Protein AF-A0AAE0DHR4-F1 (afdb_monomer_lite)

Radius of gyration: 23.08 Å; chains: 1; bounding box: 37×79×40 Å

Sequence (115 aa):
MVRTHPITGWKAVWGFGFHVRHIDDVTEAESQELLSKITRLVSDNHDLQVRLRWNNSGDMDLVDGRGTRMGLRTISMAGKAFLDPNSKSRLQSKLAKEVKANGETNGVNGVKGHA

Foldseek 3Di:
DWFQDPPQLAIDDDDADPPDQADPPDDNVVRVVVNVVVVCVQVVDPVNDDDDDQDDPVRFDPDDPPDDGDDDDDDDDDDDTDDDPPRYHPVRVVVVVVVVVVVVVVVPPPDDDDD

pLDDT: mean 80.52, std 15.56, range [40.16, 96.69]

Secondary structure (DSSP, 8-state):
-EEE-TTT-BEEE-S-GGG----TTS-HHHHHHHHHHHHHHHHS-GGG-------STTS----STTSPP---------PPP---TTPBPHHHHHHHHHHHHHHHHHHSSS-----

Organism: NCBI:txid209136

InterPro domains:
  IPR042098 Glutarate 2-hydroxylase superfamily [G3DSA:3.60.130.10] (1-102)
  IPR051323 Alpha-ketoglutarate-dependent sulfate ester dioxygenase-like [PTHR30468] (1-69)

Structure (mmCIF, N/CA/C/O backbone):
data_AF-A0AAE0DHR4-F1
#
_entry.id   AF-A0AAE0DHR4-F1
#
loop_
_atom_site.group_PDB
_atom_site.id
_atom_site.type_symbol
_atom_site.label_atom_id
_atom_site.label_alt_id
_atom_site.label_comp_id
_atom_site.label_asym_id
_atom_site.label_entity_id
_atom_site.label_seq_id
_atom_site.pdbx_PDB_ins_code
_atom_site.Cartn_x
_atom_site.Cartn_y
_atom_site.Cartn_z
_atom_site.occupancy
_atom_site.B_iso_or_equiv
_atom_site.auth_seq_id
_atom_site.auth_comp_id
_atom_site.auth_asym_id
_atom_site.auth_atom_id
_atom_site.pdbx_PDB_model_num
ATOM 1 N N . MET A 1 1 ? -3.346 -0.678 9.538 1.00 85.62 1 MET A N 1
ATOM 2 C CA . MET A 1 1 ? -4.004 -0.737 8.211 1.00 85.62 1 MET A CA 1
ATOM 3 C C . MET A 1 1 ? -3.599 0.367 7.228 1.00 85.62 1 MET A C 1
ATOM 5 O O . MET A 1 1 ? -3.517 0.087 6.037 1.00 85.62 1 MET A O 1
ATOM 9 N N . VAL A 1 2 ? -3.359 1.617 7.646 1.00 91.50 2 VAL A N 1
ATOM 10 C CA . VAL A 1 2 ? -2.972 2.716 6.731 1.00 91.50 2 VAL A CA 1
ATOM 11 C C . VAL A 1 2 ? -1.764 3.457 7.295 1.00 91.50 2 VAL A C 1
ATOM 13 O O . VAL A 1 2 ? -1.691 3.660 8.504 1.00 91.50 2 VAL A O 1
ATOM 16 N N . ARG A 1 3 ? -0.831 3.871 6.429 1.00 93.31 3 ARG A N 1
ATOM 17 C CA . ARG A 1 3 ? 0.289 4.757 6.784 1.00 93.31 3 ARG A CA 1
ATOM 18 C C . ARG A 1 3 ? 0.303 6.020 5.932 1.00 93.31 3 ARG A C 1
ATOM 20 O O . ARG A 1 3 ? -0.147 5.999 4.786 1.00 93.31 3 ARG A O 1
ATOM 27 N N . THR A 1 4 ? 0.907 7.076 6.455 1.00 94.44 4 THR A N 1
ATOM 28 C CA . THR A 1 4 ? 1.266 8.273 5.694 1.00 94.44 4 THR A CA 1
ATOM 29 C C . THR A 1 4 ? 2.666 8.105 5.109 1.00 94.44 4 THR A C 1
ATOM 31 O O . THR A 1 4 ? 3.611 7.743 5.809 1.00 94.44 4 THR A O 1
ATOM 34 N N . HIS A 1 5 ? 2.821 8.360 3.812 1.00 91.94 5 HIS A N 1
ATOM 35 C CA . HIS A 1 5 ? 4.136 8.422 3.187 1.00 91.94 5 HIS A CA 1
ATOM 36 C C . HIS A 1 5 ? 4.864 9.701 3.647 1.00 91.94 5 HIS A C 1
ATOM 38 O O . HIS A 1 5 ? 4.321 10.788 3.453 1.00 91.94 5 HIS A O 1
ATOM 44 N N . PRO A 1 6 ? 6.094 9.619 4.191 1.00 89.50 6 PRO A N 1
ATOM 45 C CA . PRO A 1 6 ? 6.740 10.747 4.874 1.00 89.50 6 PRO A CA 1
ATOM 46 C C . PRO A 1 6 ? 7.033 11.943 3.960 1.00 89.50 6 PRO A C 1
ATOM 48 O O . PRO A 1 6 ? 6.969 13.078 4.407 1.00 89.50 6 PRO A O 1
ATOM 51 N N . ILE A 1 7 ? 7.332 11.695 2.679 1.00 88.06 7 ILE A N 1
ATOM 52 C CA . ILE A 1 7 ? 7.674 12.760 1.719 1.00 88.06 7 ILE A CA 1
ATOM 53 C C . ILE A 1 7 ? 6.425 13.316 1.021 1.00 88.06 7 ILE A C 1
ATOM 55 O O . ILE A 1 7 ? 6.185 14.516 1.026 1.00 88.06 7 ILE A O 1
ATOM 59 N N . THR A 1 8 ? 5.608 12.455 0.406 1.00 88.31 8 THR A N 1
ATOM 60 C CA . THR A 1 8 ? 4.429 12.895 -0.359 1.00 88.31 8 THR A CA 1
ATOM 61 C C . THR A 1 8 ? 3.218 13.246 0.506 1.00 88.31 8 THR A C 1
ATOM 63 O O . THR A 1 8 ? 2.275 13.855 0.005 1.00 88.31 8 THR A O 1
ATOM 66 N N . GLY A 1 9 ? 3.195 12.832 1.776 1.00 89.75 9 GLY A N 1
ATOM 67 C CA . GLY A 1 9 ? 2.046 13.011 2.666 1.00 89.75 9 GLY A CA 1
ATOM 68 C C . GLY A 1 9 ? 0.816 12.191 2.264 1.00 89.75 9 GLY A C 1
ATOM 69 O O . GLY A 1 9 ? -0.287 12.459 2.742 1.00 89.75 9 GLY A O 1
ATOM 70 N N . TRP A 1 10 ? 0.966 11.216 1.361 1.00 93.44 10 TRP A N 1
ATOM 71 C CA . TRP A 1 10 ? -0.154 10.414 0.872 1.00 93.44 10 TRP A CA 1
ATOM 72 C C . TRP A 1 10 ? -0.454 9.230 1.776 1.00 93.44 10 TRP A C 1
ATOM 74 O O . TRP A 1 10 ? 0.459 8.556 2.257 1.00 93.44 10 TRP A O 1
ATOM 84 N N . LYS A 1 11 ? -1.744 8.928 1.931 1.00 94.31 11 LYS A N 1
ATOM 85 C CA . LYS A 1 11 ? -2.189 7.674 2.541 1.00 94.31 11 LYS A CA 1
ATOM 86 C C . LYS A 1 11 ? -1.829 6.494 1.633 1.00 94.31 11 LYS A C 1
ATOM 88 O O . LYS A 1 11 ? -2.105 6.515 0.433 1.00 94.31 11 LYS A O 1
ATOM 93 N N . ALA A 1 12 ? -1.256 5.455 2.226 1.00 90.75 12 ALA A N 1
ATOM 94 C CA . ALA A 1 12 ? -0.970 4.179 1.588 1.00 90.75 12 ALA A CA 1
ATOM 95 C C . ALA A 1 12 ? -1.475 3.033 2.470 1.00 90.75 12 ALA A C 1
ATOM 97 O O . ALA A 1 12 ? -1.340 3.084 3.696 1.00 90.75 12 ALA A O 1
ATOM 98 N N . VAL A 1 13 ? -2.031 1.992 1.846 1.00 90.31 13 VAL A N 1
ATOM 99 C CA . VAL A 1 13 ? -2.410 0.762 2.554 1.00 90.31 13 VAL A CA 1
ATOM 100 C C . VAL A 1 13 ? -1.148 0.144 3.157 1.00 90.31 13 VAL A C 1
ATOM 102 O O . VAL A 1 13 ? -0.114 0.039 2.494 1.00 90.31 13 VAL A O 1
ATOM 105 N N . TRP A 1 14 ? -1.215 -0.211 4.437 1.00 87.12 14 TRP A N 1
ATOM 106 C CA . TRP A 1 14 ? -0.092 -0.716 5.213 1.00 87.12 14 TRP A CA 1
ATOM 107 C C . TRP A 1 14 ? -0.519 -1.901 6.069 1.00 87.12 14 TRP A C 1
ATOM 109 O O . TRP A 1 14 ? -1.393 -1.773 6.929 1.00 87.12 14 TRP A O 1
ATOM 119 N N . GLY A 1 15 ? 0.148 -3.030 5.837 1.00 78.75 15 GLY A N 1
ATOM 120 C CA . GLY A 1 15 ? -0.169 -4.295 6.482 1.00 78.75 15 GLY A CA 1
ATOM 121 C C . GLY A 1 15 ? -1.293 -5.028 5.752 1.00 78.75 15 GLY A C 1
ATOM 122 O O . GLY A 1 15 ? -2.462 -4.855 6.071 1.00 78.75 15 GLY A O 1
ATOM 123 N N . PHE A 1 16 ? -0.919 -5.845 4.772 1.00 80.75 16 PHE A N 1
ATOM 124 C CA . PHE A 1 16 ? -1.788 -6.802 4.085 1.00 80.75 16 PHE A CA 1
ATOM 125 C C . PHE A 1 16 ? -0.934 -7.986 3.602 1.00 80.75 16 PHE A C 1
ATOM 127 O O . PHE A 1 16 ? 0.296 -7.876 3.534 1.00 80.75 16 PHE A O 1
ATOM 134 N N . GLY A 1 17 ? -1.566 -9.119 3.295 1.00 78.94 17 GLY A N 1
ATOM 135 C CA . GLY A 1 17 ? -0.871 -10.363 2.952 1.00 78.94 17 GLY A CA 1
ATOM 136 C C . GLY A 1 17 ? -0.244 -11.064 4.165 1.00 78.94 17 GLY A C 1
ATOM 137 O O . GLY A 1 17 ? -0.726 -10.946 5.287 1.00 78.94 17 GLY A O 1
ATOM 138 N N . PHE A 1 18 ? 0.855 -11.789 3.944 1.00 79.19 18 PHE A N 1
ATOM 139 C CA . PHE A 1 18 ? 1.412 -12.763 4.899 1.00 79.19 18 PHE A CA 1
ATOM 140 C C . PHE A 1 18 ? 1.941 -12.199 6.229 1.00 79.19 18 PHE A C 1
ATOM 142 O O . PHE A 1 18 ? 2.183 -12.961 7.162 1.00 79.19 18 PHE A O 1
ATOM 149 N N . HIS A 1 19 ? 2.172 -10.890 6.329 1.00 85.12 19 HIS A N 1
ATOM 150 C CA . HIS A 1 19 ? 2.807 -10.288 7.507 1.00 85.12 19 HIS A CA 1
ATOM 151 C C . HIS A 1 19 ? 1.819 -9.838 8.592 1.00 85.12 19 HIS A C 1
ATOM 153 O O . HIS A 1 19 ? 2.257 -9.489 9.687 1.00 85.12 19 HIS A O 1
ATOM 159 N N . VAL A 1 20 ? 0.512 -9.825 8.311 1.00 88.88 20 VAL A N 1
ATOM 160 C CA . VAL A 1 20 ? -0.520 -9.367 9.254 1.00 88.88 20 VAL A CA 1
ATOM 161 C C . VAL A 1 20 ? -1.364 -10.545 9.711 1.00 88.88 20 VAL A C 1
ATOM 163 O O . VAL A 1 20 ? -1.813 -11.334 8.888 1.00 88.88 20 VAL A O 1
ATOM 166 N N . ARG A 1 21 ? -1.564 -10.657 11.028 1.00 88.81 21 ARG A N 1
ATOM 167 C CA . ARG A 1 21 ? -2.361 -11.731 11.640 1.00 88.81 21 ARG A CA 1
ATOM 168 C C . ARG A 1 21 ? -3.775 -11.294 12.000 1.00 88.81 21 ARG A C 1
ATOM 170 O O . ARG A 1 21 ? -4.693 -12.069 11.808 1.00 88.81 21 ARG A O 1
ATOM 177 N N . HIS A 1 22 ? -3.924 -10.078 12.514 1.00 91.62 22 HIS A N 1
ATOM 178 C CA . HIS A 1 22 ? -5.184 -9.578 13.046 1.00 91.62 22 HIS A CA 1
ATOM 179 C C . HIS A 1 22 ? -5.275 -8.060 12.845 1.00 91.62 22 HIS A C 1
ATOM 181 O O . HIS A 1 22 ? -4.252 -7.384 12.698 1.00 91.62 22 HIS A O 1
ATOM 187 N N . ILE A 1 23 ? -6.500 -7.544 12.813 1.00 92.19 23 ILE A N 1
ATOM 188 C CA . ILE A 1 23 ? -6.830 -6.121 12.743 1.00 92.19 23 ILE A CA 1
ATOM 189 C C . ILE A 1 23 ? -7.432 -5.767 14.092 1.00 92.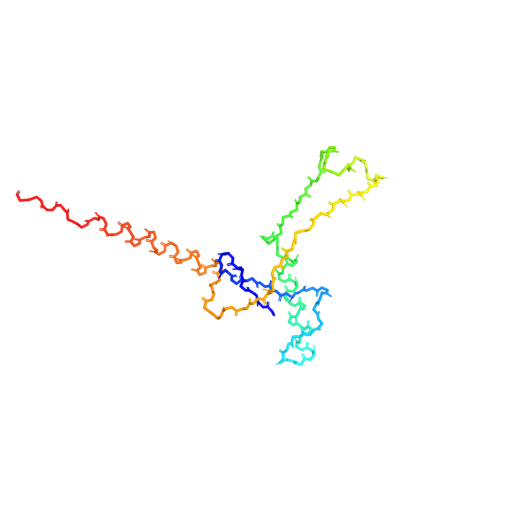19 23 ILE A C 1
ATOM 191 O O . ILE A 1 23 ? -8.356 -6.439 14.524 1.00 92.19 23 ILE A O 1
ATOM 195 N N . ASP A 1 24 ? -6.914 -4.726 14.731 1.00 92.12 24 ASP A N 1
ATOM 196 C CA . ASP A 1 24 ? -7.410 -4.296 16.035 1.00 92.12 24 ASP A CA 1
ATOM 197 C C . ASP A 1 24 ? -8.897 -3.894 15.969 1.00 92.12 24 ASP A C 1
ATOM 199 O O . ASP A 1 24 ? -9.386 -3.433 14.934 1.00 92.12 24 ASP A O 1
ATOM 203 N N . ASP A 1 25 ? -9.597 -4.056 17.093 1.00 94.06 25 ASP A N 1
ATOM 204 C CA . ASP A 1 25 ? -10.998 -3.656 17.299 1.00 94.06 25 ASP A CA 1
ATOM 205 C C . ASP A 1 25 ? -12.046 -4.374 16.425 1.00 94.06 25 ASP A C 1
ATOM 207 O O . ASP A 1 25 ? -13.170 -3.892 16.277 1.00 94.06 25 ASP A O 1
ATOM 211 N N . VAL A 1 26 ? -11.719 -5.546 15.874 1.00 94.31 26 VAL A N 1
ATOM 212 C CA . VAL A 1 26 ? -12.677 -6.415 15.169 1.00 94.31 26 VAL A CA 1
ATOM 213 C C . VAL A 1 26 ? -12.572 -7.859 15.644 1.00 94.31 26 VAL A C 1
ATOM 215 O O . VAL A 1 26 ? -11.582 -8.271 16.249 1.00 94.31 26 VAL A O 1
ATOM 218 N N . THR A 1 27 ? -13.602 -8.660 15.379 1.00 96.69 27 THR A N 1
ATOM 219 C CA . THR A 1 27 ? -13.528 -10.095 15.667 1.00 96.69 27 THR A CA 1
ATOM 220 C C . THR A 1 27 ? -12.521 -10.786 14.747 1.00 96.69 27 THR A C 1
ATOM 222 O O . THR A 1 27 ? -12.200 -10.307 13.660 1.00 96.69 27 THR A O 1
ATOM 225 N N . GLU A 1 28 ? -12.031 -11.957 15.155 1.00 94.62 28 GLU A N 1
ATOM 226 C CA . GLU A 1 28 ? -11.107 -12.749 14.333 1.00 94.62 28 GLU A CA 1
ATOM 227 C C . GLU A 1 28 ? 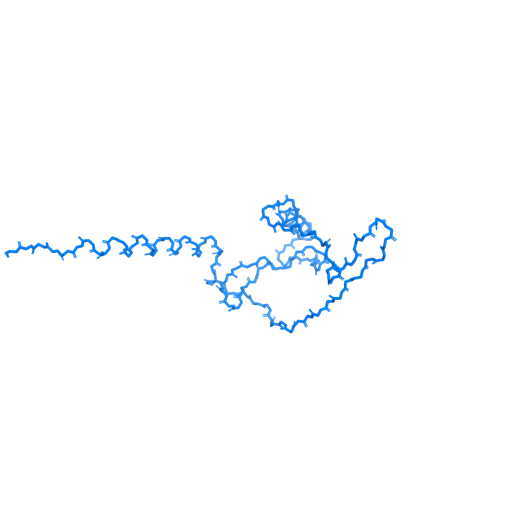-11.711 -13.100 12.963 1.00 94.62 28 GLU A C 1
ATOM 229 O O . GLU A 1 28 ? -11.033 -13.008 11.941 1.00 94.62 28 GLU A O 1
ATOM 234 N N . ALA A 1 29 ? -13.006 -13.433 12.925 1.00 95.44 29 ALA A N 1
ATOM 235 C CA . ALA A 1 29 ? -13.708 -13.750 11.684 1.00 95.44 29 ALA A CA 1
ATOM 236 C C . ALA A 1 29 ? -13.771 -12.541 10.733 1.00 95.44 29 ALA A C 1
ATOM 238 O O . ALA A 1 29 ? -13.416 -12.655 9.559 1.00 95.44 29 ALA A O 1
ATOM 239 N N . GLU A 1 30 ? -14.155 -11.368 11.247 1.00 95.31 30 GLU A N 1
ATOM 240 C CA . GLU A 1 30 ? -14.192 -10.126 10.464 1.00 95.31 30 GLU A CA 1
ATOM 241 C C . GLU A 1 30 ? -12.793 -9.714 10.003 1.00 95.31 30 GLU A C 1
ATOM 243 O O . GLU A 1 30 ? -12.607 -9.291 8.862 1.00 95.31 30 GLU A O 1
ATOM 248 N N . SER A 1 31 ? -11.790 -9.871 10.869 1.00 94.25 31 SER A N 1
ATOM 249 C CA . SER A 1 31 ? -10.402 -9.571 10.542 1.00 94.25 31 SER A CA 1
ATOM 250 C C . SER A 1 31 ? -9.923 -10.381 9.338 1.00 94.25 31 SER A C 1
ATOM 252 O O . SER A 1 31 ? -9.388 -9.815 8.380 1.00 94.25 31 SER A O 1
ATOM 254 N N . GLN A 1 32 ? -10.174 -11.691 9.343 1.00 93.62 32 GLN A N 1
ATOM 255 C CA . GLN A 1 32 ? -9.803 -12.578 8.243 1.00 93.62 32 GLN A CA 1
ATOM 256 C C . GLN A 1 32 ? -10.524 -12.212 6.942 1.00 93.62 32 GLN A C 1
ATOM 258 O O . GLN A 1 32 ? -9.892 -12.167 5.881 1.00 93.62 32 GLN A O 1
ATOM 263 N N . GLU A 1 33 ? -11.819 -11.893 7.009 1.00 94.50 33 GLU A N 1
ATOM 264 C CA . GLU A 1 33 ? -12.585 -11.470 5.836 1.00 94.50 33 GLU A CA 1
ATOM 265 C C . GLU A 1 33 ? -12.037 -10.161 5.245 1.00 94.50 33 GLU A C 1
ATOM 267 O O . GLU A 1 33 ? -11.795 -10.063 4.037 1.00 94.50 33 GLU A O 1
ATOM 272 N N . LEU A 1 34 ? -11.766 -9.166 6.093 1.00 93.44 34 LEU A N 1
ATOM 273 C CA . LEU A 1 34 ? -11.215 -7.876 5.682 1.00 93.44 34 LEU A CA 1
ATOM 274 C C . LEU A 1 34 ? -9.815 -8.021 5.074 1.00 93.44 34 LEU A C 1
ATOM 276 O O . LEU A 1 34 ? -9.543 -7.452 4.013 1.00 93.44 34 LEU A O 1
ATOM 280 N N . LEU A 1 35 ? -8.931 -8.800 5.703 1.00 92.94 35 LEU A N 1
ATOM 281 C CA . LEU A 1 35 ? -7.580 -9.056 5.196 1.00 92.94 35 LEU A CA 1
ATOM 282 C C . LEU A 1 35 ? -7.609 -9.789 3.851 1.00 92.94 35 LEU A C 1
ATOM 284 O O . LEU A 1 35 ? -6.871 -9.414 2.931 1.00 92.94 35 LEU A O 1
ATOM 288 N N . SER A 1 36 ? -8.487 -10.784 3.706 1.00 92.62 36 SER A N 1
ATOM 289 C CA . SER A 1 36 ? -8.707 -11.499 2.446 1.00 92.62 36 SER A CA 1
ATOM 290 C C . SER A 1 36 ? -9.182 -10.544 1.348 1.00 92.62 36 SER A C 1
ATOM 292 O O . SER A 1 36 ? -8.587 -10.473 0.269 1.00 92.62 36 SER A O 1
ATOM 294 N N . LYS A 1 37 ? -10.185 -9.712 1.648 1.00 92.69 37 LYS A N 1
ATOM 295 C CA . LYS A 1 37 ? -10.739 -8.733 0.707 1.00 92.69 37 LYS A CA 1
ATOM 296 C C . LYS A 1 37 ? -9.704 -7.704 0.256 1.00 92.69 37 LYS A C 1
ATOM 298 O O . LYS A 1 37 ? -9.600 -7.429 -0.937 1.00 92.69 37 LYS A O 1
ATOM 303 N N . ILE A 1 38 ? -8.912 -7.154 1.177 1.00 91.94 38 ILE A N 1
ATOM 304 C CA . ILE A 1 38 ? -7.852 -6.187 0.850 1.00 91.94 38 ILE A CA 1
ATOM 305 C C . ILE A 1 38 ? -6.772 -6.838 -0.013 1.00 91.94 38 ILE A C 1
ATOM 307 O O . ILE A 1 38 ? -6.344 -6.246 -1.002 1.00 91.94 38 ILE A O 1
ATOM 311 N N . THR A 1 39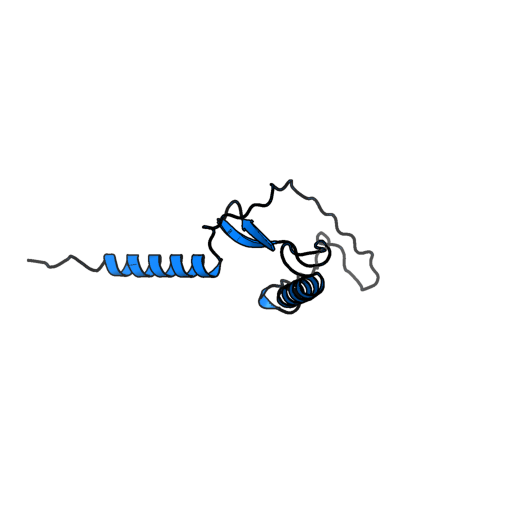 ? -6.359 -8.059 0.330 1.00 91.50 39 THR A N 1
ATOM 312 C CA . THR A 1 39 ? -5.360 -8.803 -0.448 1.00 91.50 39 THR A CA 1
ATOM 313 C C . THR A 1 39 ? -5.854 -9.013 -1.875 1.00 91.50 39 THR A C 1
ATOM 315 O O . THR A 1 39 ? -5.149 -8.677 -2.823 1.00 91.50 39 THR A O 1
ATOM 318 N N . ARG A 1 40 ? -7.107 -9.445 -2.034 1.00 92.44 40 ARG A N 1
ATOM 319 C CA . ARG A 1 40 ? -7.733 -9.634 -3.342 1.00 92.44 40 ARG A CA 1
ATOM 320 C C . ARG A 1 40 ? -7.800 -8.345 -4.162 1.00 92.44 40 ARG A C 1
ATOM 322 O O . ARG A 1 40 ? -7.464 -8.354 -5.338 1.00 92.44 40 ARG A O 1
ATOM 329 N N . LEU A 1 41 ? -8.160 -7.217 -3.547 1.00 91.75 41 LEU A N 1
ATOM 330 C CA . LEU A 1 41 ? -8.207 -5.919 -4.236 1.00 91.75 41 LEU A CA 1
ATOM 331 C C . LEU A 1 41 ? -6.847 -5.481 -4.800 1.00 91.75 41 LEU A C 1
ATOM 333 O O . LEU A 1 41 ? -6.808 -4.775 -5.805 1.00 91.75 41 LEU A O 1
ATOM 337 N N . VAL A 1 42 ? -5.741 -5.872 -4.162 1.00 89.75 42 VAL A N 1
ATOM 338 C CA . VAL A 1 42 ? -4.385 -5.557 -4.636 1.00 89.75 42 VAL A CA 1
ATOM 339 C C . VAL A 1 42 ? -3.899 -6.588 -5.661 1.00 89.75 42 VAL A C 1
ATOM 341 O O . VAL A 1 42 ? -3.305 -6.221 -6.674 1.00 89.75 42 VAL A O 1
ATOM 344 N N . SER A 1 43 ? -4.155 -7.872 -5.410 1.00 90.00 43 SER A N 1
ATOM 345 C CA . SER A 1 43 ? -3.656 -8.992 -6.216 1.00 90.00 43 SER A CA 1
ATOM 346 C C . SER A 1 43 ? -4.446 -9.254 -7.500 1.00 90.00 43 SER A C 1
ATOM 348 O O . SER A 1 43 ? -3.854 -9.704 -8.476 1.00 90.00 43 SER A O 1
ATOM 350 N N . ASP A 1 44 ? -5.743 -8.954 -7.539 1.00 92.50 44 ASP A N 1
ATOM 351 C CA . ASP A 1 44 ? -6.572 -9.192 -8.731 1.00 92.50 44 ASP A CA 1
ATOM 352 C C . ASP A 1 44 ? -6.625 -7.956 -9.643 1.00 92.50 44 ASP A C 1
ATOM 354 O O . ASP A 1 44 ? -7.051 -8.033 -10.793 1.00 92.50 44 ASP A O 1
ATOM 358 N N . ASN A 1 45 ? -6.195 -6.792 -9.147 1.00 92.06 45 ASN A N 1
ATOM 359 C CA . ASN A 1 45 ? -6.243 -5.557 -9.914 1.00 92.06 45 ASN A CA 1
ATOM 360 C C . ASN A 1 45 ? -4.978 -5.374 -10.767 1.00 92.06 45 ASN A C 1
ATOM 362 O O . ASN A 1 45 ? -3.902 -5.043 -10.259 1.00 92.06 45 ASN A O 1
ATOM 366 N N . HIS A 1 46 ? -5.133 -5.533 -12.081 1.00 90.50 46 HIS A N 1
ATOM 367 C CA . HIS A 1 46 ? -4.053 -5.372 -13.054 1.00 90.50 46 HIS A CA 1
ATOM 368 C C . HIS A 1 46 ? -3.513 -3.938 -13.151 1.00 90.50 46 HIS A C 1
ATOM 370 O O . HIS A 1 46 ? -2.333 -3.768 -13.445 1.00 90.50 46 HIS A O 1
ATOM 376 N N . ASP A 1 47 ? -4.309 -2.917 -12.821 1.00 91.38 47 ASP A N 1
ATOM 377 C CA . ASP A 1 47 ? -3.863 -1.515 -12.852 1.00 91.38 47 ASP A CA 1
ATOM 378 C C . ASP A 1 47 ? -2.871 -1.188 -11.725 1.00 91.38 47 ASP A C 1
ATOM 380 O O . ASP A 1 47 ? -2.167 -0.175 -11.765 1.00 91.38 47 ASP A O 1
ATOM 384 N N . LEU A 1 48 ? -2.827 -2.024 -10.682 1.00 89.44 48 LEU A N 1
ATOM 385 C CA . LEU A 1 48 ? -1.926 -1.863 -9.541 1.00 89.44 48 LEU A CA 1
ATOM 386 C C . LEU A 1 48 ? -0.606 -2.622 -9.714 1.00 89.44 48 LEU A C 1
ATOM 388 O O . LEU A 1 48 ? 0.286 -2.478 -8.875 1.00 89.44 48 LEU A O 1
ATOM 392 N N . GLN A 1 49 ? -0.466 -3.417 -10.777 1.00 90.31 49 GLN A N 1
ATOM 393 C CA . GLN A 1 49 ? 0.668 -4.312 -10.978 1.00 90.31 49 GLN A CA 1
ATOM 394 C C . GLN A 1 49 ? 1.500 -3.918 -12.190 1.00 90.31 49 GLN A C 1
ATOM 396 O O . GLN A 1 49 ? 0.990 -3.566 -13.248 1.00 90.31 49 GLN A O 1
ATOM 401 N N . VAL A 1 50 ? 2.815 -4.054 -12.045 1.00 90.25 50 VAL A N 1
ATOM 402 C CA . VAL A 1 50 ? 3.761 -3.955 -13.157 1.00 90.25 50 VAL A CA 1
ATOM 403 C C . VAL A 1 50 ? 4.483 -5.288 -13.265 1.00 90.25 50 VAL A C 1
ATOM 405 O O . VAL A 1 50 ? 5.119 -5.737 -12.311 1.00 90.25 50 VAL A O 1
ATOM 408 N N . ARG A 1 51 ? 4.391 -5.928 -14.434 1.00 88.69 51 ARG A N 1
ATOM 409 C CA . ARG A 1 51 ? 5.088 -7.183 -14.725 1.00 88.69 51 ARG A CA 1
ATOM 410 C C . ARG A 1 51 ? 6.321 -6.899 -15.571 1.00 88.69 51 ARG A C 1
ATOM 412 O O . ARG A 1 51 ? 6.214 -6.634 -16.764 1.00 88.69 51 ARG A O 1
ATOM 419 N N . LEU A 1 52 ? 7.489 -6.979 -14.945 1.00 85.19 52 LEU A N 1
ATOM 420 C CA . LEU A 1 52 ? 8.775 -6.787 -15.612 1.00 85.19 52 LEU A CA 1
ATOM 421 C C . LEU A 1 52 ? 9.297 -8.116 -16.166 1.00 85.19 52 LEU A C 1
ATOM 423 O O . LEU A 1 52 ? 9.239 -9.149 -15.494 1.00 85.19 52 LEU A O 1
ATOM 427 N N . ARG A 1 53 ? 9.811 -8.079 -17.399 1.00 82.25 53 ARG A N 1
ATOM 428 C CA . ARG A 1 53 ? 10.509 -9.197 -18.040 1.00 82.25 53 ARG A CA 1
ATOM 429 C C . ARG A 1 53 ? 12.000 -8.872 -18.103 1.00 82.25 53 ARG A C 1
ATOM 431 O O . ARG A 1 53 ? 12.387 -7.934 -18.792 1.00 82.25 53 ARG A O 1
ATOM 438 N N . TRP A 1 54 ? 12.805 -9.656 -17.398 1.00 78.00 54 TRP A N 1
ATOM 439 C CA . TRP A 1 54 ? 14.265 -9.560 -17.388 1.00 78.00 54 TRP A CA 1
ATOM 440 C C . TRP A 1 54 ? 14.828 -10.227 -18.653 1.00 78.00 54 TRP A C 1
ATOM 442 O O . TRP A 1 54 ? 14.439 -11.358 -18.947 1.00 78.00 54 TRP A O 1
ATOM 452 N N . ASN A 1 55 ? 15.653 -9.519 -19.435 1.00 70.12 55 ASN A N 1
ATOM 453 C CA . ASN A 1 55 ? 16.134 -9.996 -20.746 1.00 70.12 55 ASN A CA 1
ATOM 454 C C . ASN A 1 55 ? 17.650 -9.813 -20.991 1.00 70.12 55 ASN A C 1
ATOM 456 O O . ASN A 1 55 ? 18.143 -10.352 -21.977 1.00 70.12 55 ASN A O 1
ATOM 460 N N . ASN A 1 56 ? 18.381 -9.053 -20.166 1.00 63.91 56 ASN A N 1
ATOM 461 C CA . ASN A 1 56 ? 19.797 -8.730 -20.404 1.00 63.91 56 ASN A CA 1
ATOM 462 C C . ASN A 1 56 ? 20.723 -9.527 -19.474 1.00 63.91 56 ASN A C 1
ATOM 464 O O . ASN A 1 56 ? 20.337 -9.856 -18.361 1.00 63.91 56 ASN A O 1
ATOM 468 N N . SER A 1 57 ? 21.977 -9.745 -19.877 1.00 58.69 57 SER A N 1
ATOM 469 C CA . SER A 1 57 ? 22.981 -10.499 -19.100 1.00 58.69 57 SER A CA 1
ATOM 470 C C . SER A 1 57 ? 23.406 -9.848 -17.770 1.00 58.69 57 SER A C 1
ATOM 472 O O . SER A 1 57 ? 23.983 -10.509 -16.912 1.00 58.69 57 SER A O 1
ATOM 474 N N . GLY A 1 58 ? 23.107 -8.559 -17.564 1.00 61.44 58 GLY A N 1
ATOM 475 C CA . GLY A 1 58 ? 23.220 -7.879 -16.260 1.00 61.44 58 GLY A CA 1
ATOM 476 C C . GLY A 1 58 ? 21.935 -7.915 -15.418 1.00 61.44 58 GLY A C 1
ATOM 477 O O . GLY A 1 58 ? 21.967 -7.645 -14.221 1.00 61.44 58 GLY A O 1
ATOM 478 N N . ASP A 1 59 ? 20.821 -8.289 -16.042 1.00 56.69 59 ASP A N 1
ATOM 479 C CA . ASP A 1 59 ? 19.483 -8.407 -15.475 1.00 56.69 59 ASP A CA 1
ATOM 480 C C . ASP A 1 59 ? 19.133 -9.896 -15.385 1.00 56.69 59 ASP A C 1
ATOM 482 O O . ASP A 1 59 ? 18.304 -10.384 -16.140 1.00 56.69 59 ASP A O 1
ATOM 486 N N . MET A 1 60 ? 19.786 -10.620 -14.471 1.00 55.28 60 MET A N 1
ATOM 487 C CA . MET A 1 60 ? 19.474 -12.013 -14.118 1.00 55.28 60 MET A CA 1
ATOM 488 C C . MET A 1 60 ? 19.301 -12.948 -15.333 1.00 55.28 60 MET A C 1
ATOM 490 O O . MET A 1 60 ? 18.195 -13.100 -15.851 1.00 55.28 60 MET A O 1
ATOM 494 N N . ASP A 1 61 ? 20.381 -13.625 -15.739 1.00 50.12 61 ASP A N 1
ATOM 495 C CA . ASP A 1 61 ? 20.382 -14.561 -16.872 1.00 50.12 61 ASP A CA 1
ATOM 496 C C . ASP A 1 61 ? 19.202 -15.545 -16.816 1.00 50.12 61 ASP A C 1
ATOM 498 O O . ASP A 1 61 ? 19.124 -16.462 -15.996 1.00 50.12 61 ASP A O 1
ATOM 502 N N . LEU A 1 62 ? 18.257 -15.328 -17.727 1.00 53.25 62 LEU A N 1
ATOM 503 C CA . LEU A 1 62 ? 17.096 -16.170 -17.971 1.00 53.25 62 LEU A CA 1
ATOM 504 C C . LEU A 1 62 ? 17.106 -16.581 -19.438 1.00 53.25 62 LEU A C 1
ATOM 506 O O . LEU A 1 62 ? 16.188 -16.302 -20.207 1.00 53.25 62 LEU A O 1
ATOM 510 N N . VAL A 1 63 ? 18.196 -17.233 -19.828 1.00 51.91 63 VAL A N 1
ATOM 511 C CA . VAL A 1 63 ? 18.326 -17.870 -21.134 1.00 51.91 63 VAL A CA 1
ATOM 512 C C . VAL A 1 63 ? 18.008 -19.348 -20.949 1.00 51.91 63 VAL A C 1
ATOM 514 O O . VAL A 1 63 ? 18.698 -20.035 -20.204 1.00 51.91 63 VAL A O 1
ATOM 517 N N . ASP A 1 64 ? 16.948 -19.797 -21.630 1.00 47.03 64 ASP A N 1
ATOM 518 C CA . ASP A 1 64 ? 16.394 -21.159 -21.601 1.00 47.03 64 ASP A CA 1
ATOM 519 C C . ASP A 1 64 ? 15.797 -21.547 -20.229 1.00 47.03 64 ASP A C 1
ATOM 521 O O . ASP A 1 64 ? 16.373 -21.322 -19.170 1.00 47.03 64 ASP A O 1
ATOM 525 N N . GLY A 1 65 ? 14.594 -22.125 -20.220 1.00 53.00 65 GLY A N 1
ATOM 526 C CA . GLY A 1 65 ? 13.798 -22.485 -19.038 1.00 53.00 65 GLY A CA 1
ATOM 527 C C . GLY A 1 65 ? 14.407 -23.553 -18.114 1.00 53.00 65 GLY A C 1
ATOM 528 O O . GLY A 1 65 ? 13.662 -24.259 -17.440 1.00 53.00 65 GLY A O 1
ATOM 529 N N . ARG A 1 66 ? 15.737 -23.681 -18.085 1.00 52.84 66 ARG A N 1
ATOM 530 C CA . ARG A 1 66 ? 16.541 -24.621 -17.295 1.00 52.84 66 ARG A CA 1
ATOM 531 C C . ARG A 1 66 ? 17.684 -23.950 -16.512 1.00 52.84 66 ARG A C 1
ATOM 533 O O . ARG A 1 66 ? 18.410 -24.649 -15.813 1.00 52.84 66 ARG A O 1
ATOM 540 N N . GLY A 1 67 ? 17.859 -22.628 -16.617 1.00 56.88 67 GLY A N 1
ATOM 541 C CA . GLY A 1 67 ? 18.916 -21.883 -15.918 1.00 56.88 67 GLY A CA 1
ATOM 542 C C . GLY A 1 67 ? 18.619 -21.558 -14.444 1.00 56.88 67 GLY A C 1
ATOM 543 O O . GLY A 1 67 ? 17.465 -21.416 -14.029 1.00 56.88 67 GLY A O 1
ATOM 544 N N . THR A 1 68 ? 19.680 -21.400 -13.647 1.00 66.50 68 THR A N 1
ATOM 545 C CA . THR A 1 68 ? 19.616 -20.967 -12.241 1.00 66.50 68 THR A CA 1
ATOM 546 C C . THR A 1 68 ? 19.209 -19.495 -12.150 1.00 66.50 68 THR A C 1
ATOM 548 O O . THR A 1 68 ? 19.944 -18.615 -12.587 1.00 66.50 68 THR A O 1
ATOM 551 N N . ARG A 1 69 ? 18.058 -19.203 -11.531 1.00 72.94 69 ARG A N 1
ATOM 552 C CA . ARG A 1 69 ? 17.609 -17.824 -11.267 1.00 72.94 69 ARG A CA 1
ATOM 553 C C . ARG A 1 69 ? 18.264 -17.293 -9.993 1.00 72.94 69 ARG A C 1
ATOM 555 O O . ARG A 1 69 ? 18.014 -17.833 -8.917 1.00 72.94 69 ARG A O 1
ATOM 562 N N . MET A 1 70 ? 19.049 -16.222 -10.095 1.00 72.31 70 MET A N 1
ATOM 563 C CA . MET A 1 70 ? 19.691 -15.580 -8.942 1.00 72.31 70 MET A CA 1
ATOM 564 C C . MET A 1 70 ? 19.352 -14.090 -8.876 1.00 72.31 70 MET A C 1
ATOM 566 O O . MET A 1 70 ? 19.666 -13.333 -9.785 1.00 72.31 70 MET A O 1
ATOM 570 N N . GLY A 1 71 ? 18.746 -13.659 -7.770 1.00 77.00 71 GLY A N 1
ATOM 571 C CA . GLY A 1 71 ? 18.500 -12.247 -7.484 1.00 77.00 71 GLY A CA 1
ATOM 572 C C . GLY A 1 71 ? 19.341 -11.766 -6.313 1.00 77.00 71 GLY A C 1
ATOM 573 O O . GLY A 1 71 ? 19.297 -12.357 -5.236 1.00 77.00 71 GLY A O 1
ATOM 574 N N . LEU A 1 72 ? 20.068 -10.668 -6.509 1.00 82.94 72 LEU A N 1
ATOM 575 C CA . LEU A 1 72 ? 20.738 -9.943 -5.434 1.00 82.94 72 LEU A CA 1
ATOM 576 C C . LEU A 1 72 ? 19.871 -8.752 -5.027 1.00 82.94 72 LEU A C 1
ATOM 578 O O . LEU A 1 72 ? 19.372 -8.015 -5.877 1.00 82.94 72 LEU A O 1
ATOM 582 N N . ARG A 1 73 ? 19.674 -8.562 -3.720 1.00 85.81 73 ARG A N 1
ATOM 583 C CA . ARG A 1 73 ? 18.866 -7.467 -3.178 1.00 85.81 73 ARG A CA 1
ATOM 584 C C . ARG A 1 73 ? 19.651 -6.709 -2.119 1.00 85.81 73 ARG A C 1
ATOM 586 O O . ARG A 1 73 ? 20.044 -7.287 -1.112 1.00 85.81 73 ARG A O 1
ATOM 593 N N . THR A 1 74 ? 19.756 -5.400 -2.305 1.00 88.88 74 THR A N 1
ATOM 594 C CA . THR A 1 74 ? 20.227 -4.455 -1.286 1.00 88.88 74 THR A CA 1
ATOM 595 C C . THR A 1 74 ? 19.035 -3.639 -0.794 1.00 88.88 74 THR A C 1
ATOM 597 O O . THR A 1 74 ? 18.153 -3.288 -1.578 1.00 88.88 74 THR A O 1
ATOM 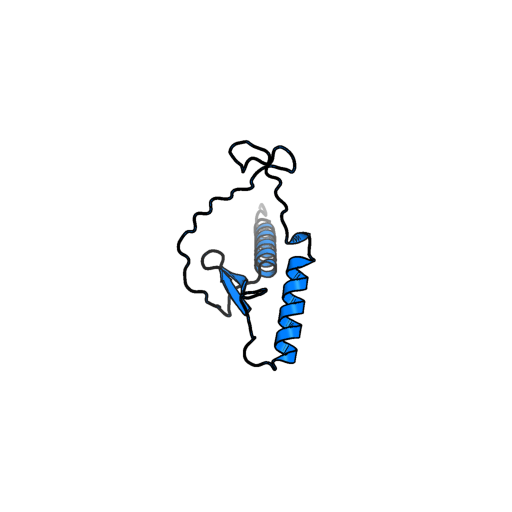600 N N . ILE A 1 75 ? 18.959 -3.370 0.510 1.00 89.19 75 ILE A N 1
ATOM 601 C CA . ILE A 1 75 ? 17.845 -2.641 1.130 1.00 89.19 75 ILE A CA 1
ATOM 602 C C . ILE A 1 75 ? 18.420 -1.464 1.919 1.00 89.19 75 ILE A C 1
ATOM 604 O O . ILE A 1 75 ? 19.407 -1.621 2.631 1.00 89.19 75 ILE A O 1
ATOM 608 N N . SER A 1 76 ? 17.805 -0.289 1.796 1.00 89.19 76 SER A N 1
ATOM 609 C CA . SER A 1 76 ? 18.111 0.879 2.624 1.00 89.19 76 SER A CA 1
ATOM 610 C C . SER A 1 76 ? 17.287 0.883 3.916 1.00 89.19 76 SER A C 1
ATOM 612 O O . SER A 1 76 ? 16.225 0.264 4.004 1.00 89.19 76 SER A O 1
ATOM 614 N N . MET A 1 77 ? 17.760 1.600 4.937 1.00 90.81 77 MET A N 1
ATOM 615 C CA . MET A 1 77 ? 17.007 1.744 6.184 1.00 90.81 77 MET A CA 1
ATOM 616 C C . MET A 1 77 ? 15.756 2.603 5.976 1.00 90.81 77 MET A C 1
ATOM 618 O O . MET A 1 77 ? 15.810 3.663 5.352 1.00 90.81 77 MET A O 1
ATOM 622 N N . ALA A 1 78 ? 14.634 2.153 6.536 1.00 83.25 78 ALA A N 1
ATOM 623 C CA . ALA A 1 78 ? 13.364 2.868 6.509 1.00 83.25 78 ALA A CA 1
ATOM 624 C C . ALA A 1 78 ? 12.975 3.368 7.910 1.00 83.25 78 ALA A C 1
ATOM 626 O O . ALA A 1 78 ? 13.366 2.788 8.921 1.00 83.25 78 ALA A O 1
ATOM 627 N N . GLY A 1 79 ? 12.185 4.444 7.960 1.00 86.56 79 GLY A N 1
ATOM 628 C CA . GLY A 1 79 ? 11.654 5.007 9.205 1.00 86.56 79 GLY A CA 1
ATOM 629 C C . GLY A 1 79 ? 10.405 4.288 9.734 1.00 86.56 79 GLY A C 1
ATOM 630 O O . GLY A 1 79 ? 9.799 3.457 9.052 1.00 86.56 79 GLY A O 1
ATOM 631 N N . LYS A 1 80 ? 9.992 4.651 10.957 1.00 89.81 80 LYS A N 1
ATOM 632 C CA . LYS A 1 80 ? 8.781 4.128 11.611 1.00 89.81 80 LYS A CA 1
ATOM 633 C C . LYS A 1 80 ? 7.519 4.550 10.847 1.00 89.81 80 LYS A C 1
ATOM 635 O O . LYS A 1 80 ? 7.369 5.712 10.474 1.00 89.81 80 LYS A O 1
ATOM 640 N N . ALA A 1 81 ? 6.595 3.611 10.643 1.00 89.38 81 ALA A N 1
ATOM 641 C CA . ALA A 1 81 ? 5.289 3.911 10.063 1.00 89.38 81 ALA A CA 1
ATOM 642 C C . ALA A 1 81 ? 4.442 4.748 11.037 1.00 89.38 81 ALA A C 1
ATOM 644 O O . ALA A 1 81 ? 4.396 4.462 12.232 1.00 89.38 81 ALA A O 1
ATOM 645 N N . PHE A 1 82 ? 3.756 5.763 10.513 1.00 92.56 82 PHE A N 1
ATOM 646 C CA . PHE A 1 82 ? 2.819 6.601 11.258 1.00 92.56 82 PHE A CA 1
ATOM 647 C C . PHE A 1 82 ? 1.589 6.903 10.401 1.00 92.56 82 PHE A C 1
ATOM 649 O O . PHE A 1 82 ? 1.627 6.767 9.173 1.00 92.56 82 PHE A O 1
ATOM 656 N N . LEU A 1 83 ? 0.505 7.319 11.049 1.00 92.88 83 LEU A N 1
ATOM 657 C CA . LEU A 1 83 ? -0.709 7.791 10.399 1.00 92.88 83 LEU A CA 1
ATOM 658 C C . LEU A 1 83 ? -0.988 9.220 10.861 1.00 92.88 83 LEU A C 1
ATOM 660 O O . LEU A 1 83 ? -1.159 9.468 12.048 1.00 92.88 83 LEU A O 1
ATOM 664 N N . ASP A 1 84 ? -1.050 10.140 9.906 1.00 92.38 84 ASP A N 1
ATOM 665 C CA . ASP A 1 84 ? -1.553 11.498 10.120 1.00 92.38 84 ASP A CA 1
ATOM 666 C C . ASP A 1 84 ? -3.030 11.541 9.691 1.00 92.38 84 ASP A C 1
ATOM 668 O O . ASP A 1 84 ? -3.313 11.245 8.520 1.00 92.38 84 ASP A O 1
ATOM 672 N N . PRO A 1 85 ? -3.981 11.897 10.575 1.00 91.44 85 PRO A N 1
ATOM 673 C CA . PRO A 1 85 ? -5.389 12.053 10.213 1.00 91.44 85 PRO A CA 1
ATOM 674 C C . PRO A 1 85 ? -5.602 12.975 9.003 1.00 91.44 85 PRO A C 1
ATOM 676 O O . PRO A 1 85 ? -6.379 12.633 8.109 1.00 91.44 85 PRO A O 1
ATOM 679 N N . ASN A 1 86 ? -4.824 14.058 8.903 1.00 90.69 86 ASN A N 1
ATOM 680 C CA . ASN A 1 86 ? -4.943 15.089 7.867 1.00 90.69 86 ASN A CA 1
ATOM 681 C C . ASN A 1 86 ? -4.285 14.715 6.529 1.00 90.69 86 ASN A C 1
ATOM 683 O O . ASN A 1 86 ? -4.416 15.444 5.541 1.00 90.69 86 ASN A O 1
ATOM 687 N N . SER A 1 87 ? -3.583 13.578 6.465 1.00 90.38 87 SER A N 1
ATOM 688 C CA . SER A 1 87 ? -2.972 13.105 5.218 1.00 90.38 87 SER A CA 1
ATOM 689 C C . SER A 1 87 ? -4.024 12.861 4.134 1.00 90.38 87 SER A C 1
ATOM 691 O O . SER A 1 87 ? -5.144 12.429 4.409 1.00 90.38 87 SER A O 1
ATOM 693 N N . LYS A 1 88 ? -3.662 13.121 2.876 1.00 90.00 88 LYS A N 1
ATOM 694 C CA . LYS A 1 88 ? -4.595 13.056 1.742 1.00 90.00 88 LYS A CA 1
ATOM 695 C C . LYS A 1 88 ? -4.475 11.733 0.999 1.00 90.00 88 LYS A C 1
ATOM 697 O O . LYS A 1 88 ? -3.407 11.121 0.949 1.00 90.00 88 LYS A O 1
ATOM 702 N N . SER A 1 89 ? -5.567 11.284 0.387 1.00 90.00 89 SER A N 1
ATOM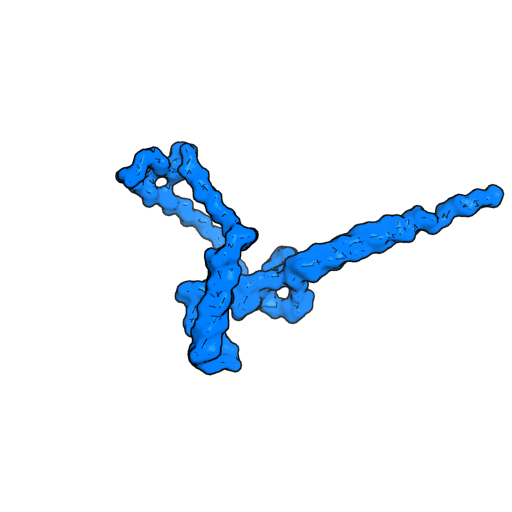 703 C CA . SER A 1 89 ? -5.491 10.196 -0.588 1.00 90.00 89 SER A CA 1
ATOM 704 C C . SER A 1 89 ? -4.890 10.699 -1.904 1.00 90.00 89 SER A C 1
ATOM 706 O O . SER A 1 89 ? -4.969 11.885 -2.234 1.00 90.00 89 SER A O 1
ATOM 708 N N . ARG A 1 90 ? -4.328 9.787 -2.707 1.00 87.69 90 ARG A N 1
ATOM 709 C CA . ARG A 1 90 ? -3.785 10.123 -4.034 1.00 87.69 90 ARG A CA 1
ATOM 710 C C . ARG A 1 90 ? -4.814 10.848 -4.911 1.00 87.69 90 ARG A C 1
ATOM 712 O O . ARG A 1 90 ? -4.462 11.799 -5.600 1.00 87.69 90 ARG A O 1
ATOM 719 N N . LEU A 1 91 ? -6.072 10.405 -4.880 1.00 88.62 91 LEU A N 1
ATOM 720 C CA . LEU A 1 91 ? -7.156 10.983 -5.678 1.00 88.62 91 LEU A CA 1
ATOM 721 C C . LEU A 1 91 ? -7.516 12.394 -5.194 1.00 88.62 91 LEU A C 1
ATOM 723 O O . LEU A 1 91 ? -7.588 13.312 -6.004 1.00 88.62 91 LEU A O 1
ATOM 727 N N . GLN A 1 92 ? -7.624 12.600 -3.878 1.00 88.94 92 GLN A N 1
ATOM 728 C CA . GLN A 1 92 ? -7.840 13.931 -3.296 1.00 88.94 92 GLN A CA 1
ATOM 729 C C . GLN A 1 92 ? -6.700 14.896 -3.643 1.00 88.94 92 GLN A C 1
ATOM 731 O O . GLN A 1 92 ? -6.941 16.062 -3.947 1.00 88.94 92 GLN A O 1
ATOM 736 N N . SER A 1 93 ? -5.451 14.423 -3.625 1.00 88.19 93 SER A N 1
ATOM 737 C CA . SER A 1 93 ? -4.304 15.236 -4.032 1.00 88.19 93 SER A CA 1
ATOM 738 C C . SER A 1 93 ? -4.304 15.580 -5.521 1.00 88.19 93 SER A C 1
ATOM 740 O O . SER A 1 93 ? -3.848 16.668 -5.861 1.00 88.19 93 SER A O 1
ATOM 742 N N . LYS A 1 94 ? -4.794 14.696 -6.400 1.00 87.75 94 LYS A N 1
ATOM 743 C CA . LYS A 1 94 ? -4.952 14.997 -7.833 1.00 87.75 94 LYS A CA 1
ATOM 744 C C . LYS A 1 94 ? -6.035 16.050 -8.063 1.00 87.75 94 LYS A C 1
ATOM 746 O O . LYS A 1 94 ? -5.731 17.092 -8.630 1.00 87.75 94 LYS A O 1
ATOM 751 N N . LEU A 1 95 ? -7.227 15.844 -7.502 1.00 90.25 95 LEU A N 1
ATOM 752 C CA . LEU A 1 95 ? -8.338 16.799 -7.597 1.00 90.25 95 LEU A CA 1
ATOM 753 C C . LEU A 1 95 ? -7.952 18.188 -7.073 1.00 90.25 95 LEU A C 1
ATOM 755 O O . LEU A 1 95 ? -8.223 19.197 -7.710 1.00 90.25 95 LEU A O 1
ATOM 759 N N . ALA A 1 96 ? -7.256 18.258 -5.934 1.00 85.44 96 ALA A N 1
ATOM 760 C CA . ALA A 1 96 ? -6.809 19.536 -5.383 1.00 85.44 96 ALA A CA 1
ATOM 761 C C . ALA A 1 96 ? -5.805 20.271 -6.292 1.00 85.44 96 ALA A C 1
ATOM 763 O O . ALA A 1 96 ? -5.744 21.498 -6.255 1.00 85.44 96 ALA A O 1
ATOM 764 N N . LYS A 1 97 ? -5.008 19.544 -7.087 1.00 84.94 97 LYS A N 1
ATOM 765 C CA . LYS A 1 97 ? -4.109 20.145 -8.084 1.00 84.94 97 LYS A CA 1
ATOM 766 C C . LYS A 1 97 ? -4.885 20.641 -9.303 1.00 84.94 97 LYS A C 1
ATOM 768 O O . LYS A 1 97 ? -4.620 21.746 -9.755 1.00 84.94 97 LYS A O 1
ATOM 773 N N . GLU A 1 98 ? -5.858 19.868 -9.779 1.00 83.62 98 GLU A N 1
ATOM 774 C CA . GLU A 1 98 ? -6.725 20.246 -10.905 1.00 83.62 98 GLU A CA 1
ATOM 775 C C . GLU A 1 98 ? -7.553 21.501 -10.591 1.00 83.62 98 GLU A C 1
ATOM 777 O O . GLU A 1 98 ? -7.597 22.429 -11.393 1.00 83.62 98 GLU A O 1
ATOM 782 N N . VAL A 1 99 ? -8.130 21.597 -9.387 1.00 82.56 99 VAL A N 1
ATOM 783 C CA . VAL A 1 99 ? -8.875 22.792 -8.949 1.00 82.56 99 VAL A CA 1
ATOM 784 C C . VAL A 1 99 ? -7.977 24.029 -8.876 1.00 82.56 99 VAL A C 1
ATOM 786 O O . VAL A 1 99 ? -8.396 25.106 -9.291 1.00 82.56 99 VAL A O 1
ATOM 789 N N . LYS A 1 100 ? -6.738 23.896 -8.381 1.00 77.38 100 LYS A N 1
ATOM 790 C CA . LYS A 1 100 ? -5.779 25.014 -8.355 1.00 77.38 100 LYS A CA 1
ATOM 791 C C . LYS A 1 100 ? -5.391 25.467 -9.761 1.00 77.38 100 LYS A C 1
ATOM 793 O O . LYS A 1 100 ? -5.439 26.661 -10.029 1.00 77.38 100 LYS A O 1
ATOM 798 N N . ALA A 1 101 ? -5.097 24.522 -10.655 1.00 76.31 101 ALA A N 1
ATOM 799 C CA . ALA A 1 101 ? -4.778 24.822 -12.047 1.00 76.31 101 ALA A CA 1
ATOM 800 C C . ALA A 1 101 ? -5.926 25.575 -12.748 1.00 76.31 101 ALA A C 1
ATOM 802 O O . ALA A 1 101 ? -5.690 26.585 -13.401 1.00 76.31 101 ALA A O 1
ATOM 803 N N . ASN A 1 102 ? -7.174 25.144 -12.540 1.00 70.56 102 ASN A N 1
ATOM 804 C CA . ASN A 1 102 ? -8.353 25.783 -13.138 1.00 70.56 102 ASN A CA 1
ATOM 805 C C . ASN A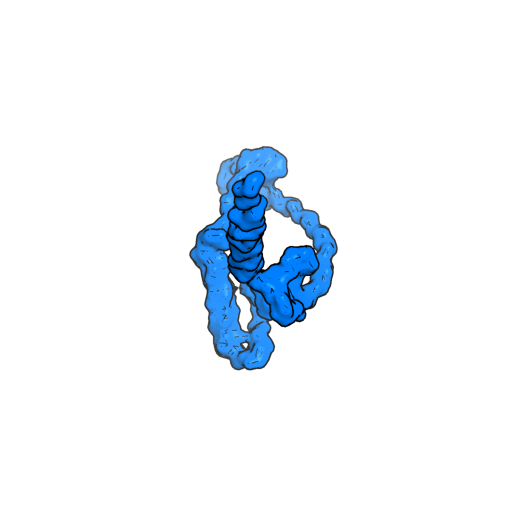 1 102 ? -8.726 27.129 -12.477 1.00 70.56 102 ASN A C 1
ATOM 807 O O . ASN A 1 102 ? -9.354 27.985 -13.102 1.00 70.56 102 ASN A O 1
ATOM 811 N N . GLY A 1 103 ? -8.373 27.330 -11.205 1.00 65.56 103 GLY A N 1
ATOM 812 C CA . GLY A 1 103 ? -8.574 28.598 -10.498 1.00 65.56 103 GLY A CA 1
ATOM 813 C C . GLY A 1 103 ? -7.600 29.689 -10.950 1.00 65.56 103 GLY A C 1
ATOM 814 O O . GLY A 1 103 ? -8.000 30.840 -11.110 1.00 65.56 103 GLY A O 1
ATOM 815 N N . GLU A 1 104 ? -6.346 29.323 -11.221 1.00 59.12 104 GLU A N 1
ATOM 816 C CA . GLU A 1 104 ? -5.319 30.243 -11.726 1.00 59.12 104 GLU A CA 1
ATOM 817 C C . GLU A 1 104 ? -5.629 30.722 -13.153 1.00 59.12 104 GLU A C 1
ATOM 819 O O . GLU A 1 104 ? -5.468 31.905 -13.447 1.00 59.12 104 GLU A O 1
ATOM 824 N N . THR A 1 105 ? -6.182 29.868 -14.022 1.00 55.12 105 THR A N 1
ATOM 825 C CA . THR A 1 105 ? -6.590 30.275 -15.382 1.00 55.12 105 THR A CA 1
ATOM 826 C C . THR A 1 105 ? -7.736 31.289 -15.399 1.00 55.12 105 THR A C 1
ATOM 828 O O . THR A 1 105 ? -7.799 32.131 -16.292 1.00 55.12 105 THR A O 1
ATOM 831 N N . ASN A 1 106 ? -8.625 31.254 -14.403 1.00 54.31 106 ASN A N 1
ATOM 832 C CA . ASN A 1 106 ? -9.760 32.178 -14.320 1.00 54.31 106 ASN A CA 1
ATOM 833 C C . ASN A 1 106 ? -9.398 33.533 -13.683 1.00 54.31 106 ASN A C 1
ATOM 835 O O . ASN A 1 106 ? -10.142 34.496 -13.849 1.00 54.31 106 ASN A O 1
ATOM 839 N N . GLY A 1 107 ? -8.257 33.635 -12.991 1.00 50.91 107 GLY A N 1
ATOM 840 C CA . GLY A 1 107 ? -7.781 34.875 -12.363 1.00 50.91 107 GLY A CA 1
ATOM 841 C C . GLY A 1 107 ? -7.010 35.825 -13.289 1.00 50.91 107 GLY A C 1
ATOM 842 O O . GLY A 1 107 ? -6.793 36.975 -12.922 1.00 50.91 107 GLY A O 1
ATOM 843 N N . VAL A 1 108 ? -6.606 35.381 -14.486 1.00 54.44 108 VAL A N 1
ATOM 844 C CA . VAL A 1 108 ? -5.752 36.164 -15.410 1.00 54.44 108 VAL A CA 1
ATOM 845 C C . VAL A 1 108 ? -6.559 36.947 -16.464 1.00 54.44 108 VAL A C 1
ATOM 847 O O . VAL A 1 108 ? -6.024 37.842 -17.110 1.00 54.44 108 VAL A O 1
ATOM 850 N N . ASN A 1 109 ? -7.866 36.694 -16.606 1.00 50.62 109 ASN A N 1
ATOM 851 C CA . ASN A 1 109 ? -8.712 37.341 -17.626 1.00 50.62 109 ASN A CA 1
ATOM 852 C C . ASN A 1 109 ? -9.480 38.589 -17.145 1.00 50.62 109 ASN A C 1
ATOM 854 O O . ASN A 1 109 ? -10.316 39.120 -17.876 1.00 50.62 109 ASN A O 1
ATOM 858 N N . GLY A 1 110 ? -9.210 39.087 -15.937 1.00 52.69 110 GLY A N 1
ATOM 859 C CA . GLY A 1 110 ? -9.787 40.328 -15.426 1.00 52.69 110 GLY A CA 1
ATOM 860 C C . GLY A 1 110 ? -8.755 41.451 -15.409 1.00 52.69 110 GLY A C 1
ATOM 861 O O . GLY A 1 110 ? -7.828 41.389 -14.615 1.00 52.69 110 GLY A O 1
ATOM 862 N N . VAL A 1 111 ? -8.979 42.485 -16.229 1.00 54.12 111 VAL A N 1
ATOM 863 C CA . VAL A 1 111 ? -8.341 43.827 -16.248 1.00 54.12 111 VAL A CA 1
ATOM 864 C C . VAL A 1 111 ? -7.458 44.077 -17.478 1.00 54.12 111 VAL A C 1
ATOM 866 O O . VAL A 1 111 ? -6.238 44.027 -17.400 1.00 54.12 111 VAL A O 1
ATOM 869 N N . LYS A 1 112 ? -8.096 44.449 -18.599 1.00 48.19 112 LYS A N 1
ATOM 870 C CA . LYS A 1 112 ? -7.610 45.472 -19.555 1.00 48.19 112 LYS A CA 1
ATOM 871 C C . LYS A 1 112 ? -8.796 46.141 -20.270 1.00 48.19 112 LYS A C 1
ATOM 873 O O . LYS A 1 112 ? -8.982 45.981 -21.473 1.00 48.19 112 LYS A O 1
ATOM 878 N N . GLY A 1 113 ? -9.607 46.890 -19.522 1.00 43.28 113 GLY A N 1
ATOM 879 C CA . GLY A 1 113 ? -10.470 47.918 -20.110 1.00 43.28 113 GLY A CA 1
ATOM 880 C C . GLY A 1 113 ? -9.607 49.134 -20.440 1.00 43.28 113 GLY A C 1
ATOM 881 O O . GLY A 1 113 ? -9.080 49.759 -19.525 1.00 43.28 113 GLY A O 1
ATOM 882 N N . HIS A 1 114 ? -9.394 49.403 -21.728 1.00 45.78 114 HIS A N 1
ATOM 883 C CA . HIS A 1 114 ? -8.737 50.622 -22.200 1.00 45.78 114 HIS A CA 1
ATOM 884 C C . HIS A 1 114 ? -9.766 51.759 -22.196 1.00 45.78 114 HIS A C 1
ATOM 886 O O . HIS A 1 114 ? -10.853 51.590 -22.753 1.00 45.78 114 HIS A O 1
ATOM 892 N N . ALA A 1 115 ? -9.415 52.869 -21.548 1.00 40.16 115 ALA A N 1
ATOM 893 C CA . ALA A 1 115 ? -10.026 54.182 -21.737 1.00 40.16 115 ALA A CA 1
ATOM 894 C C . ALA A 1 115 ? -9.153 54.999 -22.696 1.00 40.16 115 ALA A C 1
ATOM 896 O O . ALA A 1 115 ? -7.918 54.776 -22.671 1.00 40.16 115 ALA A O 1
#